Protein AF-A0A2Z4HPW0-F1 (afdb_monomer_lite)

Sequence (43 aa):
MSTWFMFMFQESNSYYADNLISFHNMVMMIIIMISTLTVYIIL

pLDDT: mean 95.19, std 3.75, range [83.31, 98.5]

Radius of gyration: 14.35 Å; chains: 1; bounding box: 25×8×40 Å

InterPro domains:
  IPR011759 Cytochrome C oxidase subunit II, transmembrane domain [PF02790] (3-42)
  IPR011759 Cytochrome C oxidase subunit II, transmembrane domain [PS50999] (1-43)
  IPR036257 Cytochrome C oxidase subunit II, transmembrane domain superfamily [G3DSA:1.10.287.90] (1-43)
  IPR036257 Cytochrome C oxidase subunit II, transmembrane domain superfamily [SSF81464] (1-42)

Secondary structure (DSSP, 8-state):
-PPTT--SPPPPSSHHHHHHHHHHHHHHHHHHHHHHHHHHHH-

Structure (mmCIF, N/CA/C/O backbone):
data_AF-A0A2Z4HPW0-F1
#
_entry.id   AF-A0A2Z4HPW0-F1
#
loop_
_atom_site.group_PDB
_atom_site.id
_atom_site.type_symbol
_atom_site.label_atom_id
_atom_site.label_alt_id
_atom_site.label_comp_id
_atom_site.label_asym_id
_atom_site.label_entity_id
_atom_site.label_seq_id
_atom_site.pdbx_PDB_ins_code
_atom_site.Cartn_x
_atom_site.Cartn_y
_atom_site.Cartn_z
_atom_site.occupancy
_atom_site.B_iso_or_equiv
_atom_site.auth_seq_id
_atom_site.auth_comp_id
_atom_site.auth_asym_id
_atom_site.auth_atom_id
_atom_site.pdbx_PDB_model_num
ATOM 1 N N . MET A 1 1 ? -4.022 0.268 -19.149 1.00 85.62 1 MET A N 1
ATOM 2 C CA . MET A 1 1 ? -5.331 0.943 -19.328 1.00 85.62 1 MET A CA 1
ATOM 3 C C . MET A 1 1 ? -6.158 0.651 -18.095 1.00 85.62 1 MET A C 1
ATOM 5 O O . MET A 1 1 ? -6.224 -0.507 -17.707 1.00 85.62 1 MET A O 1
ATOM 9 N N . SER A 1 2 ? -6.739 1.663 -17.455 1.00 83.31 2 SER A N 1
ATOM 10 C CA . SER A 1 2 ? -7.568 1.441 -16.268 1.00 83.31 2 SER A CA 1
ATOM 11 C C . SER A 1 2 ? -8.918 0.874 -16.681 1.00 83.31 2 SER A C 1
ATOM 13 O O . SER A 1 2 ? -9.555 1.404 -17.593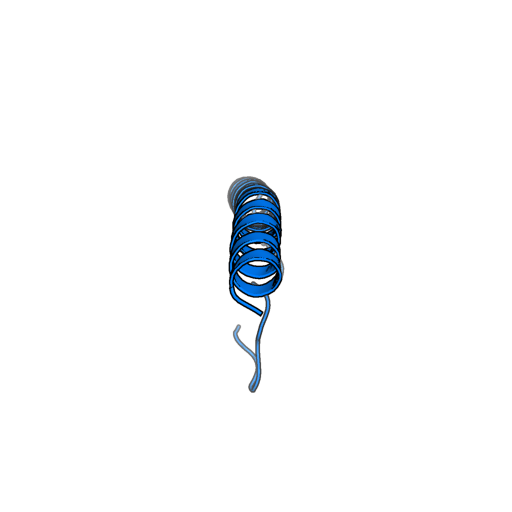 1.00 83.31 2 SER A O 1
ATOM 15 N N . THR A 1 3 ? -9.367 -0.174 -16.004 1.00 92.00 3 THR A N 1
ATOM 16 C CA . THR A 1 3 ? -10.737 -0.671 -16.125 1.00 92.00 3 THR A CA 1
ATOM 17 C C . THR A 1 3 ? -11.655 0.085 -15.165 1.00 92.00 3 THR A C 1
ATOM 19 O O . THR A 1 3 ? -11.204 0.707 -14.201 1.00 92.00 3 THR A O 1
ATOM 22 N N . TRP A 1 4 ? -12.962 0.033 -15.410 1.00 89.00 4 TRP A N 1
ATOM 23 C CA . TRP A 1 4 ? -13.947 0.516 -14.443 1.00 89.00 4 TRP A CA 1
ATOM 24 C C . TRP A 1 4 ? -13.841 -0.315 -13.149 1.00 89.00 4 TRP A C 1
ATOM 26 O O . TRP A 1 4 ? -13.666 -1.530 -13.225 1.00 89.00 4 TRP A O 1
ATOM 36 N N . PHE A 1 5 ? -13.918 0.337 -11.981 1.00 92.31 5 PHE A N 1
ATOM 37 C CA . PHE A 1 5 ? -13.792 -0.276 -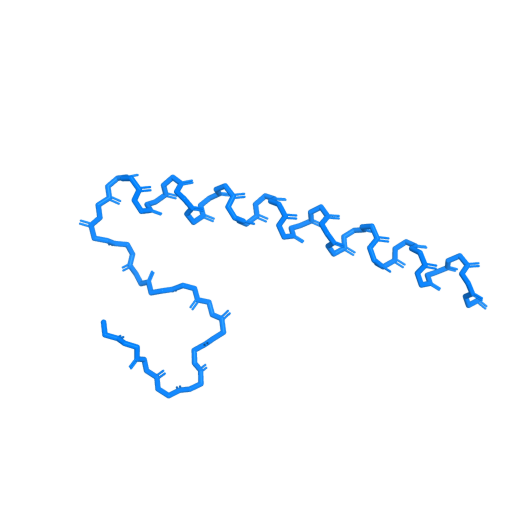10.639 1.00 92.31 5 PHE A CA 1
ATOM 38 C C . PHE A 1 5 ? -12.414 -0.869 -10.283 1.00 92.31 5 PHE A C 1
ATOM 40 O O . PHE A 1 5 ? -12.316 -1.905 -9.627 1.00 92.31 5 PHE A O 1
ATOM 47 N N . MET A 1 6 ? -11.329 -0.212 -10.693 1.00 92.12 6 MET A N 1
ATOM 48 C CA . MET A 1 6 ? -9.975 -0.657 -10.357 1.00 92.12 6 MET A CA 1
ATOM 49 C C . MET A 1 6 ? -9.576 -0.218 -8.934 1.00 92.12 6 MET A C 1
ATOM 51 O O . MET A 1 6 ? -9.424 0.973 -8.674 1.00 92.12 6 MET A O 1
ATOM 55 N N . PHE A 1 7 ? -9.399 -1.181 -8.024 1.00 91.31 7 PHE A N 1
ATOM 56 C CA . PHE A 1 7 ? -8.951 -0.946 -6.638 1.00 91.31 7 PHE A CA 1
ATOM 57 C C . PHE A 1 7 ? -7.453 -1.209 -6.418 1.00 91.31 7 PHE A C 1
ATOM 59 O O . PHE A 1 7 ? -6.880 -0.730 -5.445 1.00 91.31 7 PHE A O 1
ATOM 66 N N . MET A 1 8 ? -6.825 -1.962 -7.322 1.00 93.69 8 MET A N 1
ATOM 67 C CA . MET A 1 8 ? -5.391 -2.266 -7.310 1.00 93.69 8 MET A CA 1
ATOM 68 C C . MET A 1 8 ? -4.691 -1.532 -8.456 1.00 93.69 8 MET A C 1
ATOM 70 O O . MET A 1 8 ? -5.348 -1.009 -9.355 1.00 93.69 8 MET A O 1
ATOM 74 N N . PHE A 1 9 ? -3.358 -1.495 -8.445 1.00 93.81 9 PHE A N 1
ATOM 75 C CA . PHE A 1 9 ? -2.602 -0.989 -9.590 1.00 93.81 9 PHE A CA 1
ATOM 76 C C . PHE A 1 9 ? -2.816 -1.849 -10.841 1.00 93.81 9 PHE A C 1
ATOM 78 O O . PHE A 1 9 ? -3.180 -3.021 -10.759 1.00 93.81 9 PHE A O 1
ATOM 85 N N . GLN A 1 10 ? -2.587 -1.237 -12.004 1.00 92.62 10 GLN A N 1
ATOM 86 C CA . GLN A 1 10 ? -2.548 -1.957 -13.278 1.00 92.62 10 GLN A CA 1
ATOM 87 C C . GLN A 1 10 ? -1.389 -2.955 -13.282 1.00 92.62 10 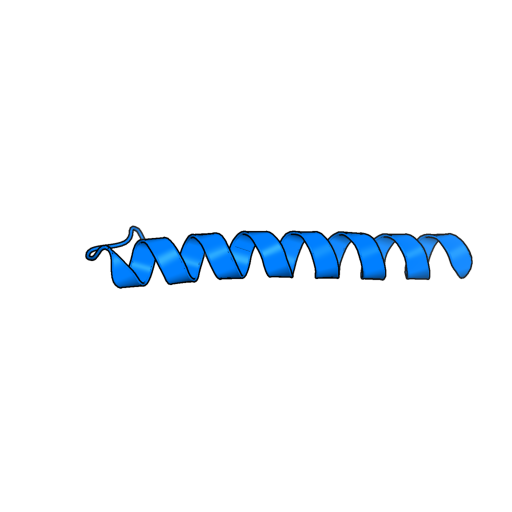GLN A C 1
ATOM 89 O O . GLN A 1 10 ? -0.433 -2.803 -12.520 1.00 92.62 10 GLN A O 1
ATOM 94 N N . GLU A 1 11 ? -1.453 -3.924 -14.194 1.00 90.00 11 GLU A N 1
ATOM 95 C CA . GLU A 1 11 ? -0.300 -4.766 -14.496 1.00 90.00 11 GLU A CA 1
ATOM 96 C C . GLU A 1 11 ? 0.905 -3.892 -14.855 1.00 90.00 11 GLU A C 1
ATOM 98 O O . GLU A 1 11 ? 0.816 -2.939 -15.641 1.00 90.00 11 GLU A O 1
ATOM 103 N N . SER A 1 12 ? 2.027 -4.201 -14.221 1.00 90.25 12 SER A N 1
ATOM 104 C CA . SER A 1 12 ? 3.295 -3.536 -14.453 1.00 90.25 12 SER A CA 1
ATOM 105 C C . SER A 1 12 ? 3.805 -3.854 -15.855 1.00 90.25 12 SER A C 1
ATOM 107 O O . SER A 1 12 ? 3.690 -4.961 -16.373 1.00 90.25 12 SER A O 1
ATOM 109 N N . ASN A 1 13 ? 4.406 -2.849 -16.482 1.00 93.88 13 ASN A N 1
ATOM 110 C CA . ASN A 1 13 ? 5.042 -2.977 -17.792 1.00 93.88 13 ASN A CA 1
ATOM 111 C C . ASN A 1 13 ? 6.566 -2.786 -17.727 1.00 93.88 13 ASN A C 1
ATOM 113 O O . ASN A 1 13 ? 7.226 -2.716 -18.762 1.00 93.88 13 ASN A O 1
ATOM 117 N N . SER A 1 14 ? 7.127 -2.637 -16.525 1.00 95.12 14 SER A N 1
ATOM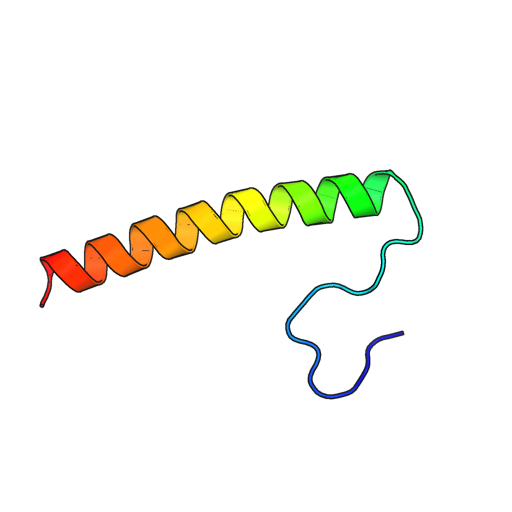 118 C CA . SER A 1 14 ? 8.553 -2.405 -16.300 1.00 95.12 14 SER A CA 1
ATOM 119 C C . SER A 1 14 ? 8.968 -2.828 -14.892 1.00 95.12 14 SER A C 1
ATOM 121 O O . SER A 1 14 ? 8.193 -2.698 -13.945 1.00 95.12 14 SER A O 1
ATOM 123 N N . TYR A 1 15 ? 10.237 -3.216 -14.741 1.00 92.50 15 TYR A N 1
ATOM 124 C CA . TYR A 1 15 ? 10.825 -3.588 -13.447 1.00 92.50 15 TYR A CA 1
ATOM 125 C C . TYR A 1 15 ? 10.707 -2.492 -12.379 1.00 92.50 15 TYR A C 1
ATOM 127 O O . TYR A 1 15 ? 10.611 -2.773 -11.188 1.00 92.50 15 TYR A O 1
ATOM 135 N N . TYR A 1 16 ? 10.711 -1.219 -12.784 1.00 97.00 16 TYR A N 1
ATOM 136 C CA . TYR A 1 16 ? 10.526 -0.122 -11.838 1.00 97.00 16 TYR A CA 1
ATOM 137 C C . TYR A 1 16 ? 9.086 -0.065 -11.313 1.00 97.00 16 TYR A C 1
ATOM 139 O O . TYR A 1 16 ? 8.879 0.138 -10.118 1.00 97.00 16 TYR A O 1
ATOM 147 N N . ALA A 1 17 ? 8.094 -0.305 -12.176 1.00 96.06 17 ALA A N 1
ATOM 148 C CA . ALA A 1 17 ? 6.700 -0.395 -11.755 1.00 96.06 17 ALA A CA 1
ATOM 149 C C . ALA A 1 17 ? 6.468 -1.585 -10.805 1.00 96.06 17 ALA A C 1
ATOM 151 O O . ALA A 1 17 ? 5.767 -1.419 -9.810 1.00 96.06 17 ALA A O 1
ATOM 152 N N . ASP A 1 18 ? 7.119 -2.733 -11.032 1.00 96.50 18 ASP A N 1
ATOM 153 C CA . ASP A 1 18 ? 7.080 -3.877 -10.100 1.00 96.50 18 ASP A CA 1
ATOM 154 C C . ASP A 1 18 ? 7.600 -3.512 -8.705 1.00 96.50 18 ASP A C 1
ATOM 156 O O . ASP A 1 18 ? 6.995 -3.835 -7.675 1.00 96.50 18 ASP A O 1
AT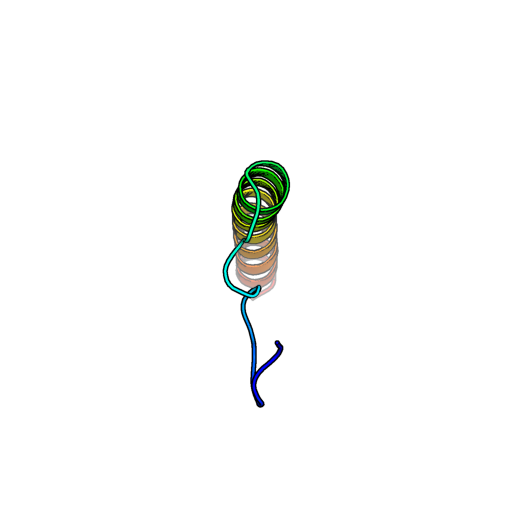OM 160 N N . ASN A 1 19 ? 8.712 -2.778 -8.660 1.00 97.94 19 ASN A N 1
ATOM 161 C CA . ASN A 1 19 ? 9.309 -2.328 -7.406 1.00 97.94 19 ASN A CA 1
ATOM 162 C C . ASN A 1 19 ? 8.416 -1.319 -6.675 1.00 97.94 19 ASN A C 1
ATOM 164 O O . ASN A 1 19 ? 8.310 -1.351 -5.451 1.00 97.94 19 ASN A O 1
ATOM 168 N N . LEU A 1 20 ? 7.730 -0.444 -7.410 1.00 96.69 20 LEU A N 1
ATOM 169 C CA . LEU A 1 20 ? 6.789 0.498 -6.810 1.00 96.69 20 LEU A CA 1
ATOM 170 C C . LEU A 1 20 ? 5.543 -0.203 -6.264 1.00 96.69 20 LEU A C 1
ATOM 172 O O . LEU A 1 20 ? 5.099 0.126 -5.165 1.00 96.69 20 LEU A O 1
ATOM 176 N N . ILE A 1 21 ? 4.998 -1.182 -6.991 1.00 97.69 21 ILE A N 1
ATOM 177 C CA . ILE A 1 21 ? 3.835 -1.955 -6.537 1.00 97.69 21 ILE A CA 1
ATOM 178 C C . ILE A 1 21 ? 4.193 -2.771 -5.289 1.00 97.69 21 ILE A C 1
ATOM 180 O O . ILE A 1 21 ? 3.437 -2.773 -4.318 1.00 97.69 21 ILE A O 1
ATOM 184 N N . SER A 1 22 ? 5.361 -3.420 -5.265 1.00 96.69 22 SER A N 1
ATOM 185 C CA . SER A 1 22 ? 5.818 -4.168 -4.084 1.00 96.69 22 SER A CA 1
ATOM 186 C C . SER A 1 22 ? 6.076 -3.259 -2.878 1.00 96.69 22 SER A C 1
ATOM 188 O O . SER A 1 22 ? 5.627 -3.578 -1.774 1.00 96.69 22 SER A O 1
ATOM 190 N N . PHE A 1 23 ? 6.701 -2.094 -3.080 1.00 98.12 23 PHE A N 1
ATOM 191 C CA . PHE A 1 23 ? 6.871 -1.092 -2.027 1.00 98.12 23 PHE A CA 1
ATOM 192 C C . PHE A 1 23 ? 5.524 -0.597 -1.484 1.00 98.12 23 PHE A C 1
ATOM 194 O O . PHE A 1 23 ? 5.313 -0.575 -0.270 1.00 98.12 23 PHE A O 1
ATOM 201 N N . HIS A 1 24 ? 4.585 -0.259 -2.368 1.00 97.81 24 HIS A N 1
ATOM 202 C CA . HIS A 1 24 ? 3.242 0.151 -1.974 1.00 97.81 24 HIS A CA 1
ATOM 203 C C . HIS A 1 24 ? 2.538 -0.923 -1.142 1.00 97.81 24 HIS A C 1
ATOM 205 O O . HIS A 1 24 ? 1.977 -0.609 -0.097 1.00 97.81 24 HIS A O 1
ATOM 211 N N . ASN A 1 25 ? 2.590 -2.189 -1.560 1.00 97.62 25 ASN A N 1
ATOM 212 C CA . ASN A 1 25 ? 1.932 -3.280 -0.839 1.00 97.62 25 ASN A CA 1
ATOM 213 C C . ASN A 1 25 ? 2.484 -3.446 0.583 1.00 97.62 25 ASN A C 1
ATOM 215 O O . ASN A 1 25 ? 1.713 -3.651 1.522 1.00 97.62 25 ASN A O 1
ATOM 219 N N . MET A 1 26 ? 3.800 -3.294 0.759 1.00 98.12 26 MET A N 1
ATOM 220 C CA . MET A 1 26 ? 4.427 -3.291 2.082 1.00 98.12 26 MET A CA 1
ATOM 221 C C . MET A 1 26 ? 3.903 -2.137 2.948 1.00 98.12 26 MET A C 1
ATOM 223 O O . MET A 1 26 ? 3.503 -2.350 4.092 1.00 98.12 26 MET A O 1
ATOM 227 N N . VAL A 1 27 ? 3.862 -0.918 2.405 1.00 98.31 27 VAL A N 1
ATOM 228 C CA . VAL A 1 27 ? 3.380 0.263 3.138 1.00 98.31 27 VAL A CA 1
ATOM 229 C C . VAL A 1 27 ? 1.894 0.137 3.481 1.00 98.31 27 VAL A C 1
ATOM 231 O O . VAL A 1 27 ? 1.507 0.398 4.619 1.00 98.31 27 VAL A O 1
ATOM 234 N N . MET A 1 28 ? 1.063 -0.325 2.546 1.00 97.94 28 MET A N 1
ATOM 235 C CA . MET A 1 28 ? -0.369 -0.530 2.778 1.00 97.94 28 MET A CA 1
ATOM 236 C C . MET A 1 28 ? -0.636 -1.566 3.866 1.00 97.94 28 MET A C 1
ATOM 238 O O . MET A 1 28 ? -1.521 -1.352 4.693 1.00 97.94 28 MET A O 1
ATOM 242 N N . MET A 1 29 ? 0.152 -2.644 3.927 1.00 98.19 29 MET A N 1
ATOM 243 C CA . MET A 1 29 ? 0.067 -3.610 5.023 1.00 98.19 29 MET A CA 1
ATOM 244 C C . MET A 1 29 ? 0.317 -2.932 6.375 1.00 98.19 29 MET A C 1
ATOM 246 O O . MET A 1 29 ? -0.463 -3.119 7.307 1.00 98.19 29 MET A O 1
ATOM 250 N N . ILE A 1 30 ? 1.355 -2.097 6.478 1.00 98.50 30 ILE A N 1
ATOM 251 C CA . ILE A 1 30 ? 1.675 -1.368 7.713 1.00 98.50 30 ILE A CA 1
ATOM 252 C C . ILE A 1 30 ? 0.540 -0.407 8.094 1.00 98.50 30 ILE A C 1
ATOM 254 O O . ILE A 1 30 ? 0.126 -0.381 9.251 1.00 98.50 30 ILE A O 1
ATOM 258 N N . ILE A 1 31 ? -0.010 0.344 7.135 1.00 98.38 31 ILE A N 1
ATOM 259 C CA . ILE A 1 31 ? -1.120 1.278 7.383 1.00 98.38 31 ILE A CA 1
ATOM 260 C C . ILE A 1 31 ? -2.366 0.533 7.881 1.00 98.38 31 ILE A C 1
ATOM 262 O O . ILE A 1 31 ? -3.003 0.975 8.840 1.00 98.38 31 ILE A O 1
ATOM 266 N N . ILE A 1 32 ? -2.708 -0.608 7.277 1.00 98.25 32 ILE A N 1
ATOM 267 C CA . ILE A 1 32 ? -3.842 -1.433 7.716 1.00 98.25 32 ILE A CA 1
ATOM 268 C C . ILE A 1 32 ? -3.591 -1.975 9.127 1.00 98.25 32 ILE A C 1
ATOM 270 O O . ILE A 1 32 ? -4.478 -1.897 9.971 1.00 98.25 32 ILE A O 1
ATOM 274 N N . MET A 1 33 ? -2.386 -2.462 9.430 1.00 97.81 33 MET A N 1
ATOM 275 C CA . MET A 1 33 ? -2.060 -2.935 10.781 1.00 97.81 33 MET A CA 1
ATOM 276 C C . MET A 1 33 ? -2.179 -1.826 11.831 1.00 97.81 33 MET A C 1
ATOM 278 O O . MET A 1 33 ? -2.772 -2.041 12.882 1.00 97.81 33 MET A O 1
ATOM 282 N N . ILE A 1 34 ? -1.667 -0.625 11.547 1.00 98.44 34 ILE A N 1
ATOM 283 C CA . ILE A 1 34 ? -1.756 0.499 12.487 1.00 98.44 34 ILE A CA 1
ATOM 284 C C . ILE A 1 34 ? -3.212 0.937 12.660 1.00 98.44 34 ILE A C 1
ATOM 286 O O . ILE A 1 34 ? -3.665 1.091 13.787 1.00 98.44 34 ILE A O 1
ATOM 290 N N . SER A 1 35 ? -3.958 1.113 11.568 1.00 98.00 35 SER A N 1
ATOM 291 C CA . SER A 1 35 ? -5.357 1.559 11.636 1.00 98.00 35 SER A CA 1
ATOM 292 C C . SER A 1 35 ? -6.277 0.540 12.311 1.00 98.00 35 SER A C 1
ATOM 294 O O . SER A 1 35 ? -7.148 0.917 13.088 1.00 98.00 35 SER A O 1
ATOM 296 N N . THR A 1 36 ? -6.075 -0.756 12.078 1.00 97.38 36 THR A N 1
ATOM 297 C CA . THR A 1 36 ? -6.831 -1.802 12.784 1.00 97.38 36 THR A CA 1
ATOM 298 C C . THR A 1 36 ? -6.476 -1.845 14.266 1.00 97.38 36 THR A C 1
ATOM 300 O O . THR A 1 36 ? -7.377 -1.951 15.094 1.00 97.38 36 THR A O 1
ATOM 303 N N . LEU A 1 37 ? -5.196 -1.686 14.619 1.00 98.00 37 LEU A N 1
ATOM 304 C CA . LEU A 1 37 ? -4.761 -1.620 16.011 1.00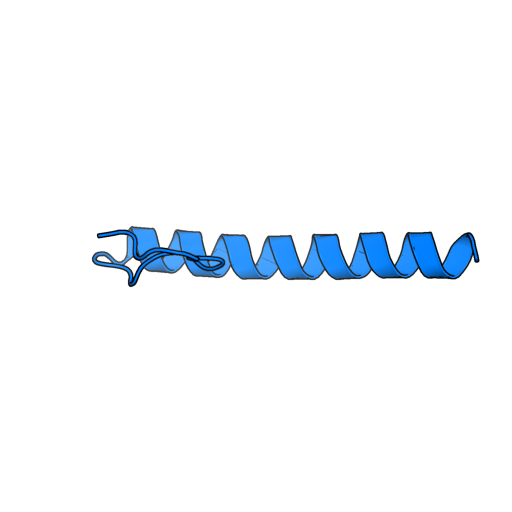 98.00 37 LEU A CA 1
ATOM 305 C C . LEU A 1 37 ? -5.340 -0.397 16.735 1.00 98.00 37 LEU A C 1
ATOM 307 O O . LEU A 1 37 ? -5.801 -0.524 17.866 1.00 98.00 37 LEU A O 1
ATOM 311 N N . THR A 1 38 ? -5.343 0.781 16.107 1.00 98.31 38 THR A N 1
ATOM 312 C CA . THR A 1 38 ? -5.901 1.990 16.729 1.00 98.31 38 THR A CA 1
ATOM 313 C C . THR A 1 38 ? -7.403 1.868 16.932 1.00 98.31 38 THR A C 1
ATOM 315 O O . THR A 1 38 ? -7.893 2.212 18.004 1.00 98.31 38 THR A O 1
ATOM 318 N N . VAL A 1 39 ? -8.129 1.331 15.947 1.00 98.06 39 VAL A N 1
ATOM 319 C CA . VAL A 1 39 ? -9.563 1.046 16.083 1.00 98.06 39 VAL A CA 1
ATOM 320 C C . VAL A 1 39 ? -9.811 0.040 17.207 1.00 98.06 39 VAL A C 1
ATOM 322 O O . VAL A 1 39 ? -10.693 0.274 18.024 1.00 98.06 39 VAL A O 1
ATOM 325 N N . TYR A 1 40 ? -9.010 -1.026 17.303 1.00 97.06 40 TYR A N 1
ATOM 326 C CA . TYR A 1 40 ? -9.117 -2.019 18.377 1.00 97.06 40 TYR A CA 1
ATOM 327 C C . TYR A 1 40 ? -8.865 -1.438 19.776 1.00 97.06 40 TYR A C 1
ATOM 329 O O . TYR A 1 40 ? -9.463 -1.901 20.733 1.00 97.06 40 TYR A O 1
ATOM 337 N N . ILE A 1 41 ? -7.976 -0.450 19.916 1.00 97.56 41 ILE A N 1
ATOM 338 C CA . ILE A 1 41 ? -7.701 0.189 21.215 1.00 97.56 41 ILE A CA 1
ATOM 339 C C . ILE A 1 41 ? -8.826 1.152 21.625 1.00 97.56 41 ILE A C 1
ATOM 341 O O . ILE A 1 41 ? -9.056 1.351 22.816 1.00 97.56 41 ILE A O 1
ATOM 345 N N . ILE A 1 42 ? -9.473 1.806 20.655 1.00 96.31 42 ILE A N 1
ATOM 346 C CA . ILE A 1 42 ? -10.522 2.805 20.909 1.00 96.31 42 ILE A CA 1
ATOM 347 C C . ILE A 1 42 ? -11.884 2.149 21.187 1.00 96.31 42 ILE A C 1
ATOM 349 O O . ILE A 1 42 ? -12.666 2.715 21.953 1.00 96.31 42 ILE A O 1
ATOM 353 N N . LEU A 1 43 ? -12.175 1.013 20.542 1.00 88.75 43 LEU A N 1
ATOM 354 C CA . LEU A 1 43 ? -13.393 0.219 20.753 1.00 88.75 43 LEU A CA 1
ATOM 355 C C . LEU A 1 43 ? -13.298 -0.644 22.015 1.00 88.75 43 LEU A C 1
ATOM 357 O O . LEU A 1 43 ? -14.314 -0.690 22.744 1.00 88.75 43 LEU A O 1
#

Foldseek 3Di:
DDDPPDPADDDDPDPVVVVVSVVVVVVVVVVVVVVVVVVVVVD

Organism: Apis mellifera (NCBI:txid7460)